Protein AF-A0A529Q3E6-F1 (afdb_monomer_lite)

pLDDT: mean 92.71, std 4.36, range [80.19, 97.56]

Secondary structure (DSSP, 8-state):
--HHHHHHHHHHHHHHTT-TT-EEEEPTT-SS-EEEE-

Sequence (38 aa):
MKPDEIRKLDAYFKRVFQNPKLQVKARPRKEDSAEVYV

Foldseek 3Di:
DDPVVQVVVLVVCCVVVVPNPWHWADDPPDDDDIDIDD

Radius of gyration: 9.75 Å; chains: 1; bounding box: 24×12×20 Å

Structure (mmCIF, N/CA/C/O backbone):
data_AF-A0A529Q3E6-F1
#
_entry.id   AF-A0A529Q3E6-F1
#
loop_
_atom_site.group_PDB
_atom_site.id
_atom_site.type_symbol
_atom_site.label_atom_id
_atom_site.label_alt_id
_atom_site.label_comp_id
_atom_site.label_asym_id
_atom_site.label_entity_id
_atom_site.label_seq_id
_atom_site.pdbx_PDB_ins_code
_atom_site.Cartn_x
_atom_site.Cartn_y
_atom_site.Cartn_z
_atom_site.occupancy
_atom_site.B_iso_or_equiv
_atom_site.auth_seq_id
_atom_site.auth_comp_id
_atom_site.auth_asym_id
_atom_site.auth_atom_id
_atom_site.pdbx_PDB_model_num
ATOM 1 N N . MET A 1 1 ? 8.161 -3.223 -9.276 1.00 80.19 1 MET A N 1
ATOM 2 C CA . MET A 1 1 ? 7.004 -4.138 -9.335 1.00 80.19 1 MET A CA 1
ATOM 3 C C . MET A 1 1 ? 6.063 -3.662 -10.416 1.00 80.19 1 MET A C 1
ATOM 5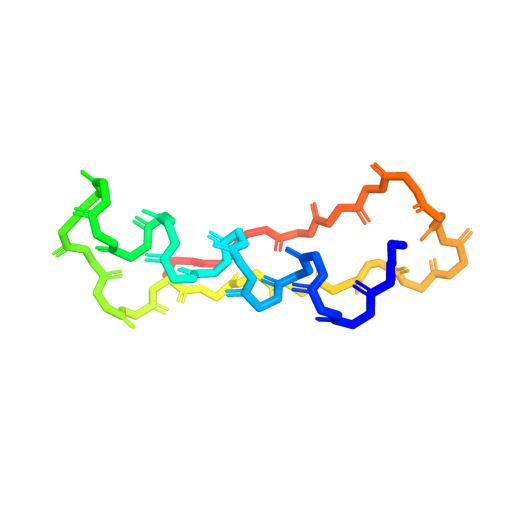 O O . MET A 1 1 ? 6.010 -2.458 -10.667 1.00 80.19 1 MET A O 1
ATOM 9 N N . LYS A 1 2 ? 5.331 -4.568 -11.066 1.00 87.12 2 LYS A N 1
ATOM 10 C CA . LYS A 1 2 ? 4.359 -4.174 -12.093 1.00 87.12 2 LYS A CA 1
ATOM 11 C C . LYS A 1 2 ? 3.174 -3.444 -11.434 1.00 87.12 2 LYS A C 1
ATOM 13 O O . LYS A 1 2 ? 2.798 -3.805 -10.316 1.00 87.12 2 LYS A O 1
ATOM 18 N N .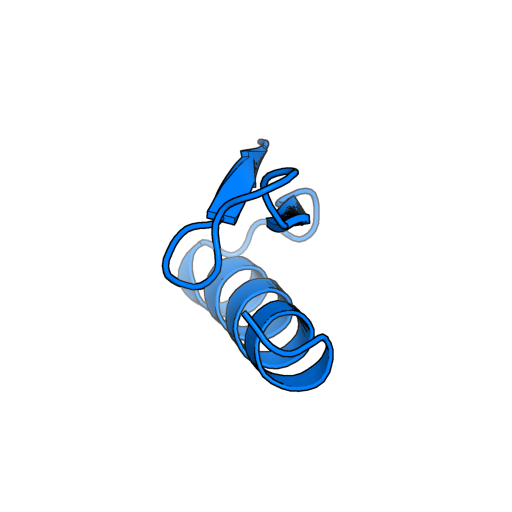 PRO A 1 3 ? 2.545 -2.457 -12.102 1.00 88.50 3 PRO A N 1
ATOM 19 C CA . PRO A 1 3 ? 1.412 -1.716 -11.537 1.00 88.50 3 PRO A CA 1
ATOM 20 C C . PRO A 1 3 ? 0.273 -2.608 -11.018 1.00 88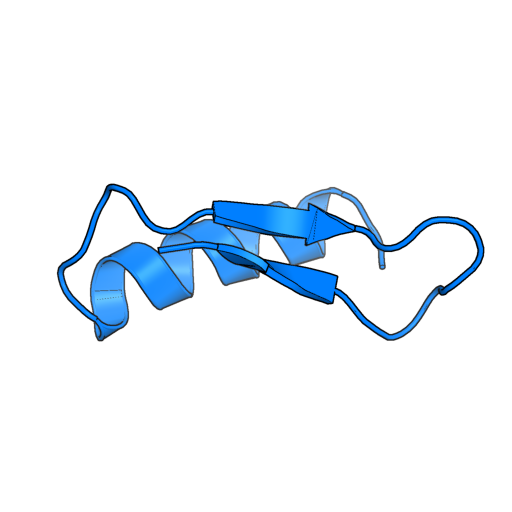.50 3 PRO A C 1
ATOM 22 O O . PRO A 1 3 ? -0.342 -2.300 -9.999 1.00 88.50 3 PRO A O 1
ATOM 25 N N . ASP A 1 4 ? 0.022 -3.743 -11.671 1.00 92.75 4 ASP A N 1
ATOM 26 C CA . ASP A 1 4 ? -1.040 -4.673 -11.270 1.00 92.75 4 ASP A CA 1
ATOM 27 C C . ASP A 1 4 ? -0.733 -5.431 -9.976 1.00 92.75 4 ASP A C 1
ATOM 29 O O . ASP A 1 4 ? -1.642 -5.724 -9.201 1.00 92.75 4 ASP A O 1
ATOM 33 N N . GLU A 1 5 ? 0.538 -5.723 -9.703 1.00 93.12 5 GLU A N 1
ATOM 34 C CA . GLU A 1 5 ? 0.953 -6.370 -8.454 1.00 93.12 5 GLU A CA 1
ATOM 35 C C . GLU A 1 5 ? 0.767 -5.418 -7.273 1.00 93.12 5 GLU A C 1
ATOM 37 O O . GLU A 1 5 ? 0.266 -5.819 -6.226 1.00 93.12 5 GLU A O 1
ATOM 42 N N . ILE A 1 6 ? 1.075 -4.134 -7.472 1.00 93.56 6 ILE A N 1
ATOM 43 C CA . ILE A 1 6 ? 0.867 -3.088 -6.465 1.00 93.56 6 ILE A CA 1
ATOM 44 C C . ILE A 1 6 ? -0.617 -2.941 -6.139 1.00 93.56 6 ILE A C 1
ATOM 46 O O . ILE A 1 6 ? -0.975 -2.900 -4.967 1.00 93.56 6 ILE A O 1
ATOM 50 N N . ARG A 1 7 ? -1.496 -2.938 -7.150 1.00 94.31 7 ARG A N 1
ATOM 51 C CA . ARG A 1 7 ? -2.953 -2.895 -6.932 1.00 94.31 7 ARG A CA 1
ATOM 52 C C . ARG A 1 7 ? -3.454 -4.096 -6.129 1.00 94.31 7 ARG A C 1
ATOM 54 O O . ARG A 1 7 ? -4.284 -3.929 -5.238 1.00 94.31 7 ARG A O 1
ATOM 61 N N . LYS A 1 8 ? -2.950 -5.300 -6.424 1.00 95.88 8 LYS A N 1
ATOM 62 C CA . LYS A 1 8 ? -3.304 -6.519 -5.676 1.00 95.88 8 LYS A CA 1
ATOM 63 C C . LYS A 1 8 ? -2.851 -6.435 -4.219 1.00 95.88 8 LYS A C 1
ATOM 65 O O . LYS A 1 8 ? -3.632 -6.773 -3.334 1.00 95.88 8 LYS A O 1
ATOM 70 N N . LEU A 1 9 ? -1.627 -5.966 -3.973 1.00 95.25 9 LEU A N 1
ATOM 71 C CA . LEU A 1 9 ? -1.095 -5.782 -2.621 1.00 95.25 9 LEU A CA 1
ATOM 72 C C . LEU A 1 9 ? -1.859 -4.710 -1.840 1.00 95.25 9 LEU A C 1
ATOM 74 O O . LEU A 1 9 ? -2.222 -4.950 -0.693 1.00 95.25 9 LEU A O 1
ATOM 78 N N . ASP A 1 10 ? -2.164 -3.574 -2.467 1.00 95.19 10 ASP A N 1
ATOM 79 C CA . ASP A 1 10 ? -2.947 -2.490 -1.865 1.00 95.19 10 ASP A CA 1
ATOM 80 C C . ASP A 1 10 ? -4.327 -2.980 -1.406 1.00 95.19 10 ASP A C 1
ATOM 82 O O . ASP A 1 10 ? -4.695 -2.831 -0.239 1.00 95.19 10 ASP A O 1
ATOM 86 N N . ALA A 1 11 ? -5.057 -3.669 -2.289 1.00 96.94 11 ALA A N 1
ATOM 87 C CA . ALA A 1 11 ? -6.356 -4.250 -1.961 1.00 96.94 11 ALA A CA 1
ATOM 88 C C . ALA A 1 11 ? -6.256 -5.332 -0.871 1.00 96.94 11 ALA A C 1
ATOM 90 O O . ALA A 1 11 ? -7.087 -5.386 0.040 1.00 96.94 11 ALA A O 1
ATOM 91 N N . TYR A 1 12 ? -5.233 -6.189 -0.942 1.00 97.12 12 TYR A N 1
ATOM 92 C CA . TYR A 1 12 ? -5.011 -7.241 0.043 1.00 97.12 12 TYR A CA 1
ATOM 93 C C . TYR A 1 12 ? -4.735 -6.662 1.434 1.00 97.12 12 TYR A C 1
ATOM 95 O O . TYR A 1 12 ? -5.397 -7.063 2.389 1.00 97.12 12 TYR A O 1
ATOM 103 N N . PHE A 1 13 ? -3.835 -5.685 1.558 1.00 96.62 13 PHE A N 1
ATOM 104 C CA . PHE A 1 13 ? -3.497 -5.070 2.843 1.00 96.62 13 PHE A CA 1
ATOM 105 C C . PHE A 1 13 ? -4.658 -4.276 3.437 1.00 96.62 13 PHE A C 1
ATOM 107 O O . PHE A 1 13 ? -4.933 -4.430 4.626 1.00 96.62 13 PHE A O 1
ATOM 114 N N . LYS A 1 14 ? -5.414 -3.524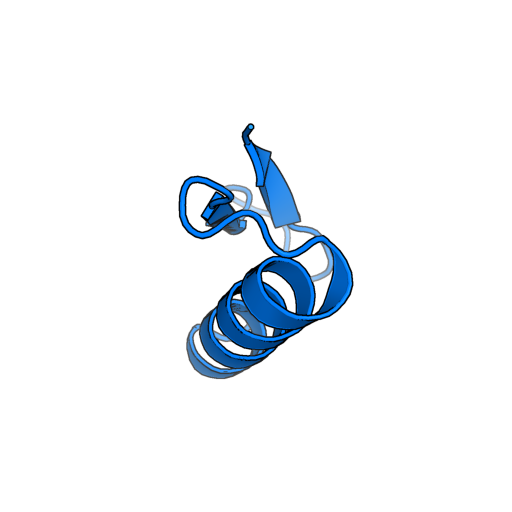 2.627 1.00 96.69 14 LYS A N 1
ATOM 115 C CA . LYS A 1 14 ? -6.645 -2.861 3.094 1.00 96.69 14 LYS A CA 1
ATOM 116 C C . LYS A 1 14 ? -7.634 -3.853 3.700 1.00 96.69 14 LYS A C 1
ATOM 118 O O . LYS A 1 14 ? -8.212 -3.578 4.749 1.00 96.69 14 LYS A O 1
ATOM 123 N N . ARG A 1 15 ? -7.803 -5.019 3.064 1.00 97.25 15 ARG A N 1
ATOM 124 C CA . ARG A 1 15 ? -8.688 -6.087 3.551 1.00 97.25 15 ARG A CA 1
ATOM 125 C C . ARG A 1 15 ? -8.148 -6.759 4.814 1.00 97.25 15 ARG A C 1
ATOM 127 O O . ARG A 1 15 ? -8.908 -6.965 5.752 1.00 97.25 15 ARG A O 1
ATOM 134 N N . VAL A 1 16 ? -6.865 -7.115 4.833 1.00 97.56 16 VAL A N 1
ATOM 135 C CA . VAL A 1 16 ? -6.233 -7.861 5.936 1.00 97.56 16 VAL A CA 1
ATOM 136 C C . VAL A 1 16 ? -6.161 -7.028 7.208 1.00 97.56 16 VAL A C 1
ATOM 138 O O . VAL A 1 16 ? -6.528 -7.509 8.273 1.00 97.56 16 VAL A O 1
ATOM 141 N N . PHE A 1 17 ? -5.727 -5.774 7.097 1.00 96.44 17 PHE A N 1
ATOM 142 C CA . PHE A 1 17 ? -5.581 -4.882 8.246 1.00 96.44 17 PHE A CA 1
ATOM 143 C C . PHE A 1 17 ? -6.853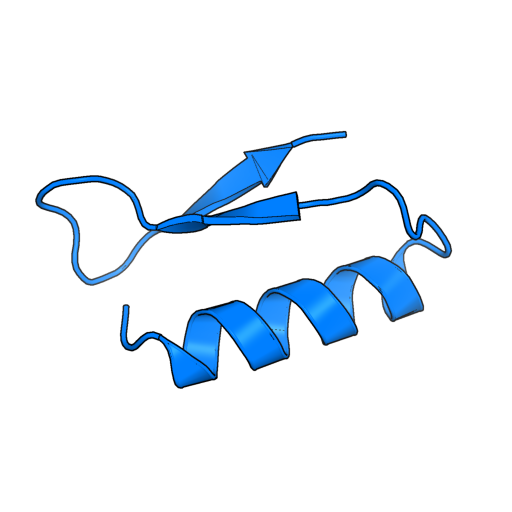 -4.086 8.556 1.00 96.44 17 PHE A C 1
ATOM 145 O O . PHE A 1 17 ? -6.834 -3.246 9.450 1.00 96.44 17 PHE A O 1
ATOM 152 N N . GLN A 1 18 ? -7.936 -4.314 7.801 1.00 96.81 18 GLN A N 1
ATOM 153 C CA . GLN A 1 18 ? -9.209 -3.589 7.908 1.00 96.81 18 GLN A CA 1
ATOM 154 C C . GLN A 1 18 ? -9.036 -2.059 7.919 1.00 96.81 18 GLN A C 1
ATOM 156 O O . GLN A 1 18 ? -9.828 -1.327 8.509 1.00 96.81 18 GLN A O 1
ATOM 161 N N . ASN A 1 19 ? -7.992 -1.568 7.245 1.00 95.38 19 ASN A N 1
ATOM 162 C CA . ASN A 1 19 ? -7.652 -0.156 7.188 1.00 95.38 19 ASN A CA 1
ATOM 163 C C . ASN A 1 19 ? -7.659 0.322 5.726 1.00 95.38 19 ASN A C 1
ATOM 165 O O . ASN A 1 19 ? -6.669 0.139 5.013 1.00 95.38 19 ASN A O 1
ATOM 169 N N . PRO A 1 20 ? -8.745 0.969 5.264 1.00 93.75 20 PRO A N 1
ATOM 170 C CA . PRO A 1 20 ? -8.859 1.455 3.890 1.00 93.75 20 PRO A CA 1
ATOM 171 C C . PRO A 1 20 ? -7.943 2.648 3.577 1.00 93.75 20 PRO A C 1
ATOM 173 O O . PRO A 1 20 ? -7.807 2.999 2.405 1.00 93.75 20 PRO A O 1
ATOM 176 N N . LYS A 1 21 ? -7.322 3.273 4.590 1.00 95.75 21 LYS A N 1
ATOM 177 C CA . LYS A 1 21 ? -6.378 4.388 4.409 1.00 95.75 21 LYS A CA 1
ATOM 178 C C . LYS A 1 21 ? -4.972 3.926 4.031 1.00 95.75 21 LYS A C 1
ATOM 180 O O . LYS A 1 21 ? -4.206 4.746 3.533 1.00 95.75 21 LYS A O 1
ATOM 185 N N . LEU A 1 22 ? -4.661 2.637 4.211 1.00 95.81 22 LEU A N 1
ATOM 186 C CA . LEU A 1 22 ? -3.381 2.074 3.792 1.00 95.81 22 LEU A CA 1
ATOM 187 C C . LEU A 1 22 ? -3.133 2.337 2.306 1.00 95.81 22 LEU A C 1
ATOM 189 O O . LEU A 1 22 ? -4.046 2.205 1.490 1.00 95.81 22 LEU A O 1
ATOM 193 N N . GLN A 1 23 ? -1.897 2.685 1.957 1.00 95.50 23 GLN A N 1
ATOM 194 C CA . GLN A 1 23 ? -1.483 2.857 0.565 1.00 95.50 23 GLN A CA 1
ATOM 195 C C . GLN A 1 23 ? -0.188 2.110 0.292 1.00 95.50 23 GLN A C 1
ATOM 197 O O . GLN A 1 23 ? 0.810 2.331 0.979 1.00 95.50 23 GLN A O 1
ATOM 202 N N . VAL A 1 24 ? -0.182 1.287 -0.756 1.00 95.06 24 VAL A N 1
ATOM 203 C CA . VAL A 1 24 ? 1.038 0.661 -1.280 1.00 95.06 24 VAL A CA 1
ATOM 204 C C . VAL A 1 24 ? 1.547 1.458 -2.476 1.00 95.06 24 VAL A C 1
ATOM 206 O O . VAL A 1 24 ? 0.827 1.650 -3.457 1.00 95.06 24 VAL A O 1
ATOM 209 N N . LYS A 1 25 ? 2.800 1.916 -2.420 1.00 93.38 25 LYS A N 1
ATOM 210 C CA . LYS A 1 25 ? 3.429 2.698 -3.496 1.00 93.38 25 LYS A CA 1
ATOM 211 C C . LYS A 1 25 ? 4.702 2.037 -4.002 1.00 93.38 25 LYS A C 1
ATOM 213 O O . LYS A 1 25 ? 5.491 1.498 -3.231 1.00 93.38 25 LYS A O 1
ATOM 218 N N . ALA A 1 26 ? 4.912 2.100 -5.316 1.00 92.75 26 ALA A N 1
ATOM 219 C CA . ALA A 1 26 ? 6.150 1.638 -5.932 1.00 92.75 26 ALA A CA 1
ATOM 220 C C . ALA A 1 26 ? 7.321 2.502 -5.465 1.00 92.75 26 ALA A C 1
ATOM 222 O O . ALA A 1 26 ? 7.207 3.729 -5.424 1.00 92.75 26 ALA A O 1
ATOM 223 N N . ARG A 1 27 ? 8.471 1.879 -5.217 1.00 90.44 27 ARG A N 1
ATOM 224 C CA . ARG A 1 27 ? 9.710 2.624 -5.018 1.00 90.44 27 ARG A CA 1
ATOM 225 C C . ARG A 1 27 ? 10.333 3.021 -6.360 1.00 90.44 27 ARG A C 1
ATOM 227 O O . ARG A 1 27 ? 10.454 2.170 -7.246 1.00 90.44 27 ARG A O 1
ATOM 234 N N . PRO A 1 28 ? 10.801 4.271 -6.524 1.00 86.62 28 PRO A N 1
ATOM 235 C CA . PRO A 1 28 ? 11.567 4.653 -7.704 1.00 86.62 28 PRO A CA 1
ATOM 236 C C . PRO A 1 28 ? 12.821 3.778 -7.828 1.00 86.62 28 PRO A C 1
ATOM 238 O O . PRO A 1 28 ? 13.536 3.575 -6.847 1.00 86.62 28 PRO A O 1
ATOM 241 N N . ARG A 1 29 ? 13.114 3.290 -9.041 1.00 84.62 29 ARG A N 1
ATOM 242 C CA . ARG A 1 29 ? 14.327 2.505 -9.364 1.00 84.62 29 ARG A CA 1
ATOM 243 C C . ARG A 1 29 ? 14.457 1.159 -8.631 1.00 84.62 29 ARG A C 1
ATOM 245 O O . ARG A 1 29 ? 15.552 0.599 -8.592 1.00 84.62 29 ARG A O 1
ATOM 252 N N . LYS A 1 30 ? 13.380 0.639 -8.038 1.00 85.56 30 LYS A N 1
ATOM 253 C CA . LYS A 1 30 ? 13.350 -0.702 -7.444 1.00 85.56 30 LYS A CA 1
ATOM 254 C C . LYS A 1 30 ? 12.236 -1.527 -8.060 1.00 85.56 30 LYS A C 1
ATOM 256 O O . LYS A 1 30 ? 11.080 -1.113 -8.125 1.00 85.56 30 LYS A O 1
ATOM 261 N N . GLU A 1 31 ? 12.599 -2.711 -8.527 1.00 84.25 31 GLU A N 1
ATOM 262 C CA . GLU A 1 31 ? 11.671 -3.589 -9.234 1.00 84.25 31 GLU A CA 1
ATOM 263 C C . GLU A 1 31 ? 10.999 -4.604 -8.306 1.00 84.25 31 GLU A C 1
ATOM 265 O O . GLU A 1 31 ? 9.938 -5.122 -8.644 1.00 84.25 31 GLU A O 1
ATOM 270 N N . ASP A 1 32 ? 11.531 -4.792 -7.104 1.00 86.50 32 ASP A N 1
ATOM 271 C CA . ASP A 1 32 ? 11.188 -5.867 -6.170 1.00 86.50 32 ASP A CA 1
ATOM 272 C C . ASP A 1 32 ? 10.541 -5.389 -4.860 1.00 86.50 32 ASP A C 1
ATOM 274 O O . ASP A 1 32 ? 10.114 -6.206 -4.051 1.00 86.50 32 ASP A O 1
ATOM 278 N N . SER A 1 33 ? 10.465 -4.076 -4.631 1.00 88.31 33 SER A N 1
ATOM 279 C CA . SER A 1 33 ? 10.034 -3.512 -3.349 1.00 88.31 33 SER A CA 1
ATOM 280 C C . SER A 1 33 ? 9.051 -2.348 -3.494 1.00 88.31 33 SER A C 1
ATOM 282 O O . SER A 1 33 ? 9.041 -1.614 -4.487 1.00 88.31 33 SER A O 1
ATOM 284 N N . ALA A 1 34 ? 8.214 -2.187 -2.468 1.00 94.06 34 ALA A N 1
ATOM 285 C CA . ALA A 1 34 ? 7.196 -1.151 -2.345 1.00 94.06 34 ALA A CA 1
ATOM 286 C C . ALA A 1 34 ? 7.202 -0.563 -0.925 1.00 94.06 34 ALA A C 1
ATOM 288 O O . ALA A 1 34 ? 7.679 -1.193 0.018 1.00 94.06 34 ALA A O 1
ATOM 289 N N . GLU A 1 35 ? 6.678 0.648 -0.784 1.00 94.44 35 GLU A N 1
ATOM 290 C CA . GLU A 1 35 ? 6.464 1.324 0.495 1.00 94.44 35 GLU A CA 1
ATOM 291 C C . GLU A 1 35 ? 4.994 1.208 0.904 1.00 94.44 35 GLU A C 1
ATOM 293 O O . GLU A 1 35 ? 4.107 1.252 0.047 1.00 94.44 35 GLU A O 1
ATOM 298 N N . VAL A 1 36 ? 4.740 1.082 2.209 1.00 94.88 36 VAL A N 1
ATOM 299 C CA . VAL A 1 36 ? 3.389 1.048 2.786 1.00 94.88 36 VAL A CA 1
ATOM 300 C C . VAL A 1 36 ? 3.216 2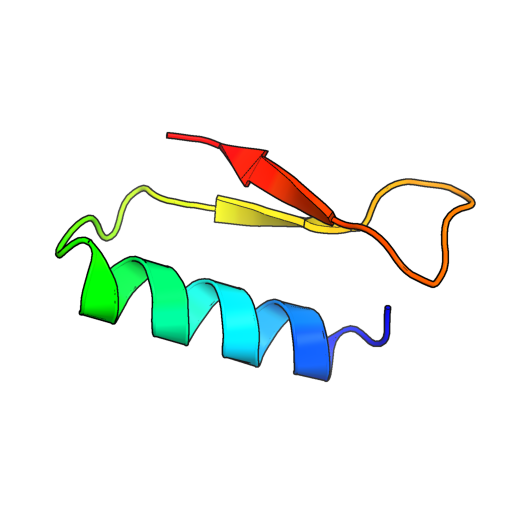.251 3.706 1.00 94.88 36 VAL A C 1
ATOM 302 O O . VAL A 1 36 ? 4.012 2.452 4.620 1.00 94.88 36 VAL A O 1
ATOM 305 N N . TYR A 1 37 ? 2.170 3.034 3.458 1.00 94.38 37 TYR A N 1
ATOM 306 C CA . TYR A 1 37 ? 1.788 4.212 4.240 1.00 94.38 37 TYR A CA 1
ATOM 307 C C . TYR A 1 37 ? 0.511 3.916 5.040 1.00 94.38 37 TYR A C 1
ATOM 309 O O . TYR A 1 37 ? -0.343 3.179 4.540 1.00 94.38 37 TYR A O 1
ATOM 317 N N . VAL A 1 38 ? 0.386 4.488 6.247 1.00 90.38 38 VAL A N 1
ATOM 318 C CA . VAL A 1 38 ? -0.745 4.317 7.188 1.00 90.38 38 VAL A CA 1
ATOM 319 C C . VAL A 1 38 ? -1.487 5.624 7.411 1.00 90.38 38 VAL A C 1
ATOM 321 O O . VAL A 1 38 ? -0.796 6.651 7.586 1.00 90.38 38 VAL A O 1
#